Protein AF-A0A521FIM9-F1 (afdb_monomer_lite)

pLDDT: mean 78.46, std 6.25, range [64.75, 86.88]

Sequence (58 aa):
MLIFLDEGLTFEMLDQMAEMEPNRVVCLDKSFNGEQADALKTNAVQLFKSQDIAFRTV

Organi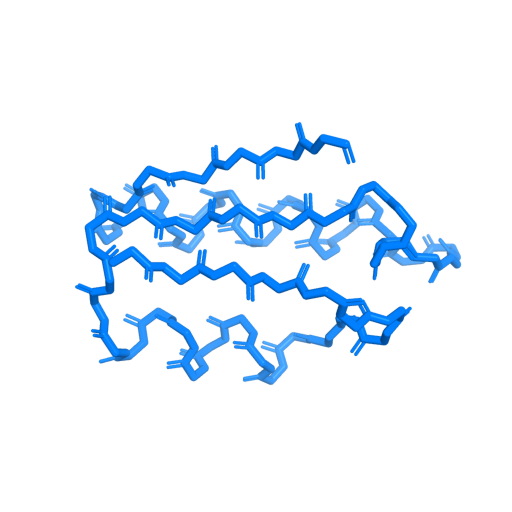sm: NCBI:txid1214077

Secondary structure (DSSP, 8-state):
-EEE--S---HHHHHHHHHT--SEEEE-GGGS-STTHHHHHHHHHHHHHHTT-EEEE-

Radius of gyration: 10.07 Å; chains: 1; bounding box: 26×21×24 Å

Foldseek 3Di:
DAEAPDQADDPVVLVVVLVVLDQEYEYELSVQDDPCSVVSVVSSCVSCVVSNHHYYYD

Structure (mmCIF, N/CA/C/O backbone):
data_AF-A0A521FIM9-F1
#
_entry.id   AF-A0A521FIM9-F1
#
loop_
_atom_site.group_PDB
_atom_site.id
_atom_site.type_symbol
_atom_site.label_atom_id
_atom_site.label_alt_id
_atom_site.label_comp_id
_atom_site.label_asym_id
_atom_site.label_entity_id
_atom_site.label_seq_id
_atom_site.pdbx_PDB_ins_code
_atom_site.Cartn_x
_atom_site.Cartn_y
_atom_site.Cartn_z
_atom_site.occupancy
_atom_site.B_iso_or_equiv
_atom_site.auth_seq_id
_atom_site.auth_comp_id
_atom_site.auth_asym_id
_atom_site.auth_atom_id
_atom_site.pdbx_PDB_model_num
ATOM 1 N N . MET A 1 1 ? -14.732 -0.714 -2.309 1.00 65.69 1 MET A N 1
ATOM 2 C CA . MET A 1 1 ? -13.730 -1.632 -2.893 1.00 65.69 1 MET A CA 1
ATOM 3 C C . MET A 1 1 ? -13.255 -1.004 -4.186 1.00 65.69 1 MET A C 1
ATOM 5 O O . MET A 1 1 ? -14.056 -0.871 -5.099 1.00 65.69 1 MET A O 1
ATOM 9 N N . LEU A 1 2 ? -12.005 -0.563 -4.215 1.00 75.06 2 LEU A N 1
ATOM 10 C CA . LEU A 1 2 ? -11.344 0.072 -5.347 1.00 75.06 2 LEU A CA 1
ATOM 11 C C . LEU A 1 2 ? -10.303 -0.906 -5.897 1.00 75.06 2 LEU A C 1
ATOM 13 O O . LEU A 1 2 ? -9.551 -1.510 -5.131 1.00 75.06 2 LEU A O 1
ATOM 17 N N . ILE A 1 3 ? -10.301 -1.102 -7.211 1.00 74.94 3 ILE A N 1
ATOM 18 C CA . ILE A 1 3 ? -9.315 -1.938 -7.893 1.00 74.94 3 ILE A CA 1
ATOM 19 C C . ILE A 1 3 ? -8.618 -1.043 -8.902 1.00 74.94 3 ILE A C 1
ATOM 21 O O . ILE A 1 3 ? -9.265 -0.487 -9.788 1.00 74.94 3 ILE A O 1
ATOM 25 N N . PHE A 1 4 ? -7.311 -0.902 -8.743 1.00 72.25 4 PHE A N 1
ATOM 26 C CA . PHE A 1 4 ? -6.463 -0.168 -9.656 1.00 72.25 4 PHE A CA 1
ATOM 27 C C . PHE A 1 4 ? -5.868 -1.149 -10.662 1.00 72.25 4 PHE A C 1
ATOM 29 O O . PHE A 1 4 ? -5.041 -1.989 -10.307 1.00 72.25 4 PHE A O 1
ATOM 36 N N . LEU A 1 5 ? -6.352 -1.078 -11.903 1.00 71.25 5 LEU A N 1
ATOM 37 C CA . LEU A 1 5 ? -5.875 -1.912 -13.012 1.00 71.25 5 LEU A CA 1
ATOM 38 C C . LEU A 1 5 ? -4.877 -1.184 -13.925 1.00 71.25 5 LEU A C 1
ATOM 40 O O . LEU A 1 5 ? -4.420 -1.771 -14.900 1.00 71.25 5 LEU A O 1
ATOM 44 N N . ASP A 1 6 ? -4.566 0.078 -13.634 1.00 70.19 6 ASP A N 1
ATOM 45 C CA . ASP A 1 6 ? -3.727 0.908 -14.496 1.00 70.19 6 ASP A CA 1
ATOM 46 C C . ASP A 1 6 ? -2.231 0.748 -14.176 1.00 70.19 6 ASP A C 1
ATOM 48 O O . ASP A 1 6 ? -1.860 0.478 -13.031 1.00 70.19 6 ASP A O 1
ATOM 52 N N . GLU A 1 7 ? -1.366 0.897 -15.181 1.00 65.56 7 GLU A N 1
ATOM 53 C CA . GLU A 1 7 ? 0.088 0.681 -15.069 1.00 65.56 7 GLU A CA 1
ATOM 54 C C . GLU A 1 7 ? 0.849 1.928 -14.580 1.00 65.56 7 GLU A C 1
ATOM 56 O O . GLU A 1 7 ? 2.059 1.862 -14.364 1.00 65.56 7 GLU A O 1
ATOM 61 N N . GLY A 1 8 ? 0.156 3.056 -14.381 1.00 65.81 8 GLY A N 1
ATOM 62 C CA . GLY A 1 8 ? 0.743 4.326 -13.952 1.00 65.81 8 GLY A CA 1
ATOM 63 C C . GLY A 1 8 ? 0.219 4.819 -12.607 1.00 65.81 8 GLY A C 1
ATOM 64 O O . GLY A 1 8 ? -0.463 5.840 -12.561 1.00 65.81 8 GLY A O 1
ATOM 65 N N . LEU A 1 9 ? 0.537 4.131 -11.505 1.00 74.19 9 LEU A N 1
ATOM 66 C CA . LEU A 1 9 ? 0.192 4.638 -10.176 1.00 74.19 9 LEU A CA 1
ATOM 67 C C . LEU A 1 9 ? 1.089 5.832 -9.814 1.00 74.19 9 LEU A C 1
ATOM 69 O O . LEU A 1 9 ? 2.313 5.717 -9.817 1.00 74.19 9 LEU A O 1
ATOM 73 N N . THR A 1 10 ? 0.491 6.965 -9.454 1.00 77.75 10 THR A N 1
ATOM 74 C CA . THR A 1 10 ? 1.214 8.161 -8.993 1.00 77.75 10 THR A CA 1
ATOM 75 C C . THR A 1 10 ? 0.814 8.552 -7.575 1.00 77.75 10 THR A C 1
ATOM 77 O O . THR A 1 10 ? -0.208 8.111 -7.047 1.00 77.75 10 THR A O 1
ATOM 80 N N . PHE A 1 11 ? 1.628 9.399 -6.936 1.00 79.06 11 PHE A N 1
ATOM 81 C CA . PHE A 1 11 ? 1.348 9.885 -5.583 1.00 79.06 11 PHE A CA 1
ATOM 82 C C . PHE A 1 11 ? 0.035 10.673 -5.529 1.00 79.06 11 PHE A C 1
ATOM 84 O O . PHE A 1 11 ? -0.709 10.543 -4.567 1.00 79.06 11 PHE A O 1
ATOM 91 N N . GLU A 1 12 ? -0.292 11.412 -6.591 1.00 80.38 12 GLU A N 1
ATOM 92 C CA . GLU A 1 12 ? -1.565 12.134 -6.708 1.00 80.38 12 GLU A CA 1
ATOM 93 C C . GLU A 1 12 ? -2.771 11.184 -6.694 1.00 80.38 12 GLU A C 1
ATOM 95 O O . GLU A 1 12 ? -3.777 11.466 -6.050 1.00 80.38 12 GLU A O 1
ATOM 100 N N . MET A 1 13 ? -2.665 10.023 -7.350 1.00 77.44 13 MET A N 1
ATOM 101 C CA . MET A 1 13 ? -3.724 9.011 -7.323 1.00 77.44 13 MET A CA 1
ATOM 102 C C . MET A 1 13 ? -3.885 8.373 -5.943 1.00 77.44 13 MET A C 1
ATOM 104 O O . MET A 1 13 ? -5.003 8.037 -5.563 1.00 77.44 13 MET A O 1
ATOM 108 N N . LEU A 1 14 ? -2.792 8.189 -5.196 1.00 79.12 14 LEU A N 1
ATOM 109 C CA . LEU A 1 14 ? -2.853 7.693 -3.819 1.00 79.12 14 LEU A CA 1
ATOM 110 C C . LEU A 1 14 ? -3.574 8.675 -2.902 1.00 79.12 14 LEU A C 1
ATOM 112 O O . LEU A 1 14 ? -4.415 8.245 -2.117 1.00 79.12 14 LEU A O 1
ATOM 116 N N . ASP A 1 15 ? -3.271 9.965 -3.038 1.00 83.19 15 ASP A N 1
ATOM 117 C CA . ASP A 1 15 ? -3.899 11.030 -2.258 1.00 83.19 15 ASP A CA 1
ATOM 118 C C . ASP A 1 15 ? -5.406 11.083 -2.537 1.00 83.19 15 ASP A C 1
ATOM 120 O O . ASP A 1 15 ? -6.208 10.927 -1.618 1.00 83.19 15 ASP A O 1
ATOM 124 N N . GLN A 1 16 ? -5.804 11.103 -3.816 1.00 82.44 16 GLN A N 1
ATOM 125 C CA . GLN A 1 16 ? -7.220 11.046 -4.193 1.00 82.44 16 GLN A CA 1
ATOM 126 C C . GLN A 1 16 ? -7.911 9.759 -3.728 1.00 82.44 16 GLN A C 1
ATOM 128 O O . GLN A 1 16 ? -9.051 9.796 -3.271 1.00 82.44 16 GLN A O 1
ATOM 133 N N . MET A 1 17 ? -7.243 8.604 -3.814 1.00 78.38 17 MET A N 1
ATOM 134 C CA . MET A 1 17 ? -7.806 7.351 -3.306 1.00 78.38 17 MET A CA 1
ATOM 135 C C . MET A 1 17 ? -7.973 7.366 -1.790 1.00 78.38 17 MET A C 1
ATOM 137 O O . MET A 1 17 ? -8.923 6.766 -1.299 1.00 78.38 17 MET A O 1
ATOM 141 N N . ALA A 1 18 ? -7.075 8.014 -1.051 1.00 79.69 18 ALA A N 1
ATOM 142 C CA . ALA A 1 18 ? -7.194 8.160 0.391 1.00 79.69 18 ALA A CA 1
ATOM 143 C C . ALA A 1 18 ? -8.325 9.122 0.775 1.00 79.69 18 ALA A C 1
ATOM 145 O O . ALA A 1 18 ? -9.084 8.801 1.685 1.00 79.69 18 ALA A O 1
ATOM 146 N N . GLU A 1 19 ? -8.495 10.235 0.055 1.00 83.50 19 GLU A N 1
ATOM 147 C CA . GLU A 1 19 ? -9.615 11.169 0.258 1.00 83.50 19 GLU A CA 1
ATOM 148 C C . GLU A 1 19 ? -10.986 10.523 0.013 1.00 83.50 19 GLU A C 1
ATOM 150 O O . GLU A 1 19 ? -11.983 10.922 0.607 1.00 83.50 19 GLU A O 1
ATOM 155 N N . MET A 1 20 ? -11.054 9.504 -0.847 1.00 80.44 20 MET A N 1
ATOM 156 C CA . MET A 1 20 ? -12.289 8.760 -1.110 1.00 80.44 20 MET A CA 1
ATOM 157 C C . MET A 1 20 ? -12.647 7.730 -0.022 1.00 80.44 20 MET A C 1
ATOM 159 O O . MET A 1 20 ? -13.689 7.084 -0.140 1.00 80.44 20 MET A O 1
ATOM 163 N N . GLU A 1 21 ? -11.785 7.521 0.980 1.00 77.38 21 GLU A N 1
ATOM 164 C CA . GLU A 1 21 ? -11.957 6.562 2.086 1.00 77.38 21 GLU A CA 1
ATOM 16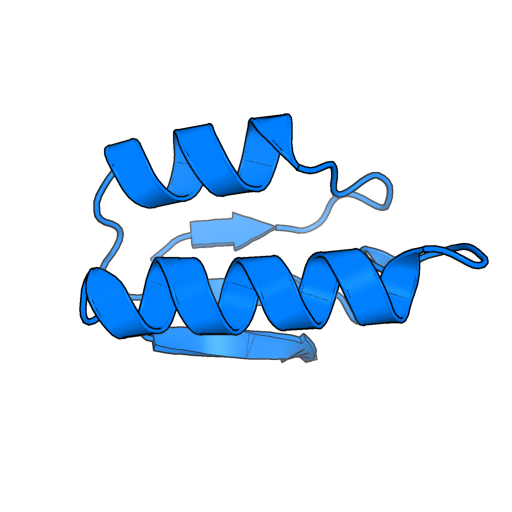5 C C . GLU A 1 21 ? -12.516 5.172 1.679 1.00 77.38 21 GLU A C 1
ATOM 167 O O . GLU A 1 21 ? -13.469 4.655 2.275 1.00 77.38 21 GLU A O 1
ATOM 172 N N . PRO A 1 22 ? -11.976 4.498 0.644 1.00 81.44 22 PRO A N 1
ATOM 173 C CA . PRO A 1 22 ? -12.471 3.189 0.252 1.00 81.44 22 PRO A CA 1
ATOM 174 C C . PRO A 1 22 ? -12.139 2.132 1.304 1.00 81.44 22 PRO A C 1
ATOM 176 O O . PRO A 1 22 ? -10.988 1.954 1.668 1.00 81.44 22 PRO A O 1
ATOM 179 N N . ASN A 1 23 ? -13.091 1.264 1.654 1.00 81.00 23 ASN A N 1
ATOM 180 C CA . ASN A 1 23 ? -12.821 0.149 2.582 1.00 81.00 23 ASN A CA 1
ATOM 181 C C . ASN A 1 23 ? -11.675 -0.796 2.157 1.00 81.00 23 ASN A C 1
ATOM 183 O O . ASN A 1 23 ? -11.176 -1.569 2.973 1.00 81.00 23 ASN A O 1
ATOM 187 N N . ARG A 1 24 ? -11.317 -0.835 0.867 1.00 81.38 24 ARG A N 1
ATOM 188 C CA . ARG A 1 24 ? -10.275 -1.729 0.345 1.00 81.38 24 ARG A CA 1
ATOM 189 C C . ARG A 1 24 ? -9.745 -1.236 -0.990 1.00 81.38 24 ARG A C 1
ATOM 191 O O . ARG A 1 24 ? -10.564 -0.977 -1.874 1.00 81.38 24 ARG 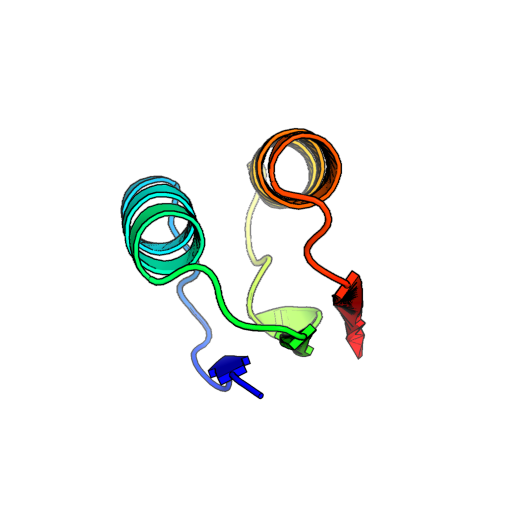A O 1
ATOM 198 N N . VAL A 1 25 ? -8.425 -1.219 -1.147 1.00 82.19 25 VAL A N 1
ATOM 199 C CA . VAL A 1 25 ? -7.709 -0.896 -2.388 1.00 82.19 25 VAL A CA 1
ATOM 200 C C . VAL A 1 25 ? -6.867 -2.099 -2.807 1.00 82.19 25 VAL A C 1
ATOM 202 O O . VAL A 1 25 ? -6.113 -2.655 -2.005 1.00 82.19 25 VAL A O 1
ATOM 205 N N . VAL A 1 26 ? -7.020 -2.528 -4.057 1.00 82.94 26 VAL A N 1
ATOM 206 C CA . VAL A 1 26 ? -6.204 -3.583 -4.667 1.00 82.94 26 VAL A CA 1
ATOM 207 C C . VAL A 1 26 ? -5.492 -2.999 -5.875 1.00 82.94 26 VAL A C 1
ATOM 209 O O . VAL A 1 26 ? -6.162 -2.546 -6.796 1.00 82.94 26 VAL A O 1
AT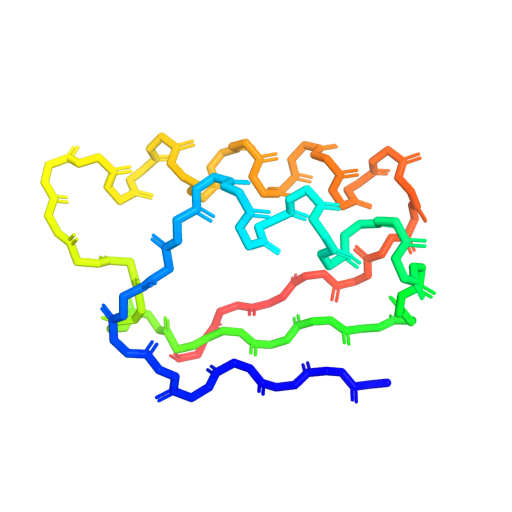OM 212 N N . CYS A 1 27 ? -4.164 -3.029 -5.882 1.00 80.25 27 CYS A N 1
ATOM 213 C CA . CYS A 1 27 ? -3.357 -2.583 -7.019 1.00 80.25 27 CYS A CA 1
ATOM 214 C C . CYS A 1 27 ? -2.628 -3.767 -7.653 1.00 80.25 27 CYS A C 1
ATOM 216 O O . CYS A 1 27 ? -2.239 -4.702 -6.951 1.00 80.25 27 CYS A O 1
ATOM 218 N N . LEU A 1 28 ? -2.411 -3.717 -8.965 1.00 80.69 28 LEU A N 1
ATOM 219 C CA . LEU A 1 28 ? -1.512 -4.662 -9.623 1.00 80.69 28 LEU A CA 1
ATOM 220 C C . LEU A 1 28 ? -0.069 -4.347 -9.222 1.00 80.69 28 LEU A C 1
ATOM 222 O O . LEU A 1 28 ? 0.310 -3.182 -9.109 1.00 80.69 28 LEU A O 1
ATOM 226 N N . ASP A 1 29 ? 0.773 -5.364 -9.053 1.00 74.88 29 ASP A N 1
ATOM 227 C CA . ASP A 1 29 ? 2.205 -5.146 -8.812 1.00 74.88 29 ASP A CA 1
ATOM 228 C C . ASP A 1 29 ? 2.845 -4.387 -9.990 1.00 74.88 29 ASP A C 1
ATOM 230 O O . ASP A 1 29 ? 3.671 -3.502 -9.796 1.00 74.88 29 ASP A O 1
ATOM 234 N N . LYS A 1 30 ? 2.324 -4.619 -11.205 1.00 70.44 30 LYS A N 1
ATOM 235 C CA . LYS A 1 30 ? 2.651 -3.860 -12.423 1.00 70.44 30 LYS A CA 1
ATOM 236 C C . LYS A 1 30 ? 2.250 -2.382 -12.378 1.00 70.44 30 LYS A C 1
ATOM 238 O O . LYS A 1 30 ? 2.773 -1.600 -13.156 1.00 70.44 30 LYS A O 1
ATOM 243 N N . SER A 1 31 ? 1.340 -1.970 -11.499 1.00 69.75 31 SER A N 1
ATOM 244 C CA . SER A 1 31 ? 1.028 -0.547 -11.306 1.00 69.75 31 SER A CA 1
ATOM 245 C C . SER A 1 31 ? 2.183 0.204 -10.636 1.00 69.75 31 SER A C 1
ATOM 247 O O . SER A 1 31 ? 2.281 1.422 -10.757 1.00 69.75 31 SER A O 1
ATOM 249 N N . PHE A 1 32 ? 3.068 -0.518 -9.941 1.00 73.94 32 PHE A N 1
ATOM 250 C CA . PHE A 1 32 ? 4.288 0.002 -9.331 1.00 73.94 32 PHE A CA 1
ATOM 251 C C . PHE A 1 32 ? 5.479 -0.250 -10.261 1.00 73.94 32 PHE A C 1
ATOM 253 O O . PHE A 1 32 ? 6.346 -1.070 -9.971 1.00 73.94 32 PHE A O 1
ATOM 260 N N . ASN A 1 33 ? 5.519 0.444 -11.399 1.00 64.75 33 ASN A N 1
ATOM 261 C CA . ASN A 1 33 ? 6.624 0.345 -12.353 1.00 64.75 33 ASN A CA 1
ATOM 262 C C . ASN A 1 33 ? 7.591 1.538 -12.231 1.00 64.75 33 ASN A C 1
ATOM 264 O O . ASN A 1 33 ? 7.174 2.695 -12.224 1.00 64.75 33 ASN A O 1
ATOM 268 N N . GLY A 1 34 ? 8.898 1.251 -12.179 1.00 66.44 34 GLY A N 1
ATOM 269 C CA . GLY A 1 34 ? 9.988 2.241 -12.175 1.00 66.44 34 GLY A CA 1
ATOM 270 C C . GLY A 1 34 ? 10.806 2.282 -10.877 1.00 66.44 34 GLY A C 1
ATOM 271 O O . GLY A 1 34 ? 10.481 1.619 -9.899 1.00 66.44 34 GLY A O 1
ATOM 272 N N . GLU A 1 35 ? 11.869 3.094 -10.845 1.00 67.94 35 GLU A N 1
ATOM 273 C CA . GLU A 1 35 ? 12.753 3.241 -9.667 1.00 67.94 35 GLU A CA 1
ATOM 274 C C . GLU A 1 35 ? 12.033 3.774 -8.412 1.00 67.94 35 GLU A C 1
ATOM 276 O O . GLU A 1 35 ? 12.512 3.598 -7.296 1.00 67.94 35 GLU A O 1
ATOM 281 N N . GLN A 1 36 ? 10.867 4.406 -8.577 1.00 67.31 36 GLN A N 1
ATOM 282 C CA . GLN A 1 36 ? 10.073 4.985 -7.484 1.00 67.31 36 GLN A CA 1
ATOM 283 C C . GLN A 1 36 ? 8.916 4.083 -7.021 1.00 67.31 36 GLN A C 1
ATOM 285 O O . GLN A 1 36 ? 8.120 4.495 -6.176 1.00 67.31 36 GLN A O 1
ATOM 290 N N . ALA A 1 37 ? 8.826 2.855 -7.539 1.00 75.69 37 ALA A N 1
ATOM 291 C CA . ALA A 1 37 ? 7.819 1.864 -7.165 1.00 75.69 37 ALA A CA 1
ATOM 292 C C . ALA A 1 37 ? 7.777 1.608 -5.647 1.00 75.69 37 ALA A C 1
ATOM 294 O O . ALA A 1 37 ? 6.711 1.675 -5.034 1.00 75.69 37 ALA A O 1
ATOM 295 N N . ASP A 1 38 ? 8.938 1.390 -5.023 1.00 80.75 38 ASP A N 1
ATOM 296 C CA . ASP A 1 38 ? 9.069 1.177 -3.576 1.00 80.75 38 ASP A CA 1
ATOM 297 C C . ASP A 1 38 ? 8.646 2.400 -2.749 1.00 80.75 38 ASP A C 1
ATOM 299 O O . ASP A 1 38 ? 7.986 2.266 -1.713 1.00 80.75 38 ASP A O 1
ATOM 303 N N . ALA A 1 39 ? 8.980 3.606 -3.220 1.00 83.00 39 ALA A N 1
ATOM 304 C CA . ALA A 1 39 ? 8.602 4.853 -2.560 1.00 83.00 39 ALA A CA 1
ATOM 305 C C . ALA A 1 39 ? 7.082 5.077 -2.617 1.00 83.00 39 ALA A C 1
ATOM 307 O O . ALA A 1 39 ? 6.467 5.408 -1.600 1.00 83.00 39 ALA A O 1
ATOM 308 N N . LEU A 1 40 ? 6.468 4.822 -3.778 1.00 83.62 40 LEU A N 1
ATOM 309 C CA . LEU A 1 40 ? 5.017 4.847 -3.968 1.00 83.62 40 LEU A CA 1
ATOM 310 C C . LEU A 1 40 ? 4.313 3.842 -3.060 1.00 83.62 40 LEU A C 1
ATOM 312 O O . LEU A 1 40 ? 3.382 4.216 -2.353 1.00 83.62 40 LEU A O 1
ATOM 316 N N . LYS A 1 41 ? 4.773 2.585 -3.028 1.00 82.44 41 LYS A N 1
ATOM 317 C CA . LYS A 1 41 ? 4.212 1.530 -2.165 1.00 82.44 41 LYS A CA 1
ATOM 318 C C . LYS A 1 41 ? 4.284 1.918 -0.694 1.00 82.44 41 LYS A C 1
ATOM 320 O O . LYS A 1 41 ? 3.309 1.756 0.033 1.00 82.44 41 LYS A O 1
ATOM 325 N N . THR A 1 42 ? 5.426 2.441 -0.257 1.00 85.75 42 THR A N 1
ATOM 326 C CA . THR A 1 42 ? 5.629 2.850 1.137 1.00 85.75 42 THR A CA 1
ATOM 327 C C . THR A 1 42 ? 4.687 3.986 1.520 1.00 85.75 42 THR A C 1
ATOM 329 O O . THR A 1 42 ? 4.021 3.897 2.552 1.00 85.75 42 THR A O 1
ATOM 332 N N . ASN A 1 43 ? 4.583 5.017 0.677 1.00 85.44 43 ASN A N 1
ATOM 333 C CA . ASN A 1 43 ? 3.671 6.134 0.901 1.00 85.44 43 ASN A CA 1
ATOM 334 C C . ASN A 1 43 ? 2.211 5.656 0.913 1.00 85.44 43 ASN A C 1
ATOM 336 O O . ASN A 1 43 ? 1.510 5.899 1.888 1.00 85.44 43 ASN A O 1
ATOM 340 N N . ALA A 1 44 ? 1.805 4.860 -0.083 1.00 82.00 44 ALA A N 1
ATOM 341 C CA . ALA A 1 44 ? 0.482 4.244 -0.163 1.00 82.00 44 ALA A CA 1
ATOM 342 C C . ALA A 1 44 ? 0.129 3.486 1.118 1.00 82.00 44 ALA A C 1
ATOM 344 O O . ALA A 1 44 ? -0.895 3.740 1.741 1.00 82.00 44 ALA A O 1
ATOM 345 N N . VAL A 1 45 ? 0.998 2.564 1.541 1.00 83.94 45 VAL A N 1
ATOM 346 C CA . VAL A 1 45 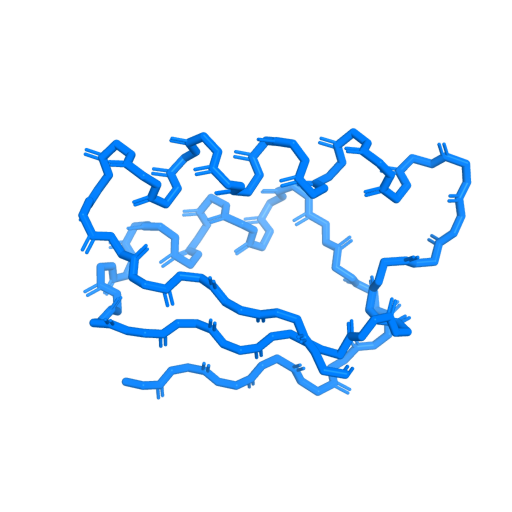? 0.783 1.748 2.738 1.00 83.94 45 VAL A CA 1
ATOM 347 C C . VAL A 1 45 ? 0.677 2.628 3.979 1.00 83.94 45 VAL A C 1
ATOM 349 O O . VAL A 1 45 ? -0.184 2.365 4.811 1.00 83.94 45 VAL A O 1
ATOM 352 N N . GLN A 1 46 ? 1.505 3.665 4.125 1.00 86.88 46 GLN A N 1
ATOM 353 C CA . GLN A 1 46 ? 1.406 4.578 5.268 1.00 86.88 46 GLN A CA 1
ATOM 354 C C . GLN A 1 46 ? 0.128 5.421 5.251 1.00 86.88 46 GLN A C 1
ATOM 356 O O . GLN A 1 46 ? -0.534 5.533 6.286 1.00 86.88 46 GLN A O 1
ATOM 361 N N . LEU A 1 47 ? -0.229 5.980 4.097 1.00 86.38 47 LEU A N 1
ATOM 362 C CA . LEU A 1 47 ? -1.414 6.807 3.905 1.00 86.38 47 LEU A CA 1
ATOM 363 C C . LEU A 1 47 ? -2.685 5.992 4.173 1.00 86.38 47 LEU A C 1
ATOM 365 O O . LEU A 1 47 ? -3.481 6.343 5.041 1.00 86.38 47 LEU A O 1
ATOM 369 N N . PHE A 1 48 ? -2.814 4.832 3.524 1.00 85.19 48 PHE A N 1
ATOM 370 C CA . PHE A 1 48 ? -3.946 3.928 3.707 1.00 85.19 48 PHE A CA 1
ATOM 371 C C . PHE A 1 48 ? -4.024 3.375 5.128 1.00 85.19 48 PHE A C 1
ATOM 373 O O . PHE A 1 48 ? -5.107 3.325 5.699 1.00 85.19 48 PHE A O 1
ATOM 380 N N . LYS A 1 49 ? -2.892 3.028 5.752 1.00 84.19 49 LYS A N 1
ATOM 381 C CA . LYS A 1 49 ? -2.872 2.582 7.153 1.00 84.19 49 LYS A CA 1
ATOM 382 C C . LYS A 1 49 ? -3.320 3.677 8.123 1.00 84.19 49 LYS A C 1
ATOM 384 O O . LYS A 1 49 ? -3.902 3.353 9.151 1.00 84.19 49 LYS A O 1
ATOM 389 N N . SER A 1 50 ? -3.059 4.945 7.810 1.00 86.38 50 SER A N 1
ATOM 390 C CA . SER A 1 50 ? -3.517 6.075 8.631 1.00 86.38 50 SER A CA 1
ATOM 391 C C . SER A 1 50 ? -5.029 6.298 8.521 1.00 86.38 50 SER A C 1
ATOM 393 O O . SER A 1 50 ? -5.641 6.769 9.471 1.00 86.38 50 SER A O 1
ATOM 395 N N . GLN A 1 51 ? -5.618 5.911 7.388 1.00 83.75 51 GLN A N 1
ATOM 396 C CA . GLN A 1 51 ? -7.048 6.004 7.071 1.00 83.75 51 GLN A CA 1
ATOM 397 C C . GLN A 1 51 ? -7.820 4.693 7.368 1.00 83.75 51 GLN A C 1
ATOM 399 O O . GLN A 1 51 ? -8.979 4.561 6.995 1.00 83.75 51 GLN A O 1
ATOM 404 N N . ASP A 1 52 ? -7.184 3.688 7.989 1.00 84.81 52 ASP A N 1
ATOM 405 C CA . ASP A 1 52 ? -7.734 2.329 8.201 1.00 84.81 52 ASP A CA 1
ATOM 406 C C . ASP A 1 52 ? -8.199 1.614 6.906 1.00 84.81 52 ASP A C 1
ATOM 408 O O . ASP A 1 52 ? -9.092 0.767 6.890 1.00 84.81 52 ASP A O 1
ATOM 412 N N . ILE A 1 53 ? -7.562 1.928 5.776 1.00 86.31 53 ILE A N 1
ATOM 413 C CA . ILE A 1 53 ? -7.880 1.368 4.460 1.00 86.31 53 ILE A CA 1
ATOM 414 C C . ILE A 1 53 ? -7.066 0.093 4.215 1.00 86.31 53 ILE A C 1
ATOM 416 O O . ILE A 1 53 ? -5.833 0.072 4.272 1.00 86.31 53 ILE A O 1
ATOM 420 N N . ALA A 1 54 ? -7.752 -0.994 3.854 1.00 82.69 54 ALA A N 1
ATOM 421 C CA . ALA A 1 54 ? -7.100 -2.257 3.526 1.00 82.69 54 ALA A CA 1
ATOM 422 C C . ALA A 1 54 ? -6.445 -2.213 2.132 1.00 82.69 54 ALA A C 1
ATOM 424 O O . ALA A 1 54 ? -7.118 -2.384 1.113 1.00 82.69 54 ALA A O 1
ATOM 425 N N . PHE A 1 55 ? -5.123 -2.049 2.090 1.00 83.94 55 PHE A N 1
ATOM 426 C CA . PHE A 1 55 ? -4.321 -2.062 0.864 1.00 83.94 55 PHE A CA 1
ATOM 427 C C . PHE A 1 55 ? -3.717 -3.452 0.579 1.00 83.94 55 PHE A C 1
ATOM 429 O O . PHE A 1 55 ? -3.132 -4.082 1.464 1.00 83.94 55 PHE A O 1
ATOM 436 N N . ARG A 1 56 ? -3.847 -3.951 -0.658 1.00 82.38 56 ARG A N 1
ATOM 437 C CA . ARG A 1 56 ? -3.178 -5.174 -1.140 1.00 82.38 56 ARG A CA 1
ATOM 438 C C . ARG A 1 56 ? -2.615 -5.001 -2.545 1.00 82.38 56 ARG A C 1
ATOM 440 O O . ARG A 1 56 ? -3.224 -4.340 -3.379 1.00 82.38 56 ARG A O 1
ATOM 447 N N . THR A 1 57 ? -1.517 -5.697 -2.815 1.00 77.69 57 THR A N 1
ATOM 448 C CA . THR A 1 57 ? -0.958 -5.844 -4.163 1.00 77.69 57 THR A CA 1
ATOM 449 C C . THR A 1 57 ? -1.106 -7.278 -4.664 1.00 77.69 57 THR A C 1
ATOM 451 O O . THR A 1 57 ? -1.034 -8.213 -3.857 1.00 77.69 57 THR A O 1
ATOM 454 N N . VAL A 1 58 ? -1.367 -7.443 -5.965 1.00 78.62 58 VAL A N 1
ATOM 455 C CA . VAL A 1 58 ? -1.532 -8.742 -6.651 1.00 78.62 58 VAL A CA 1
ATOM 456 C C . VAL A 1 58 ? -0.776 -8.8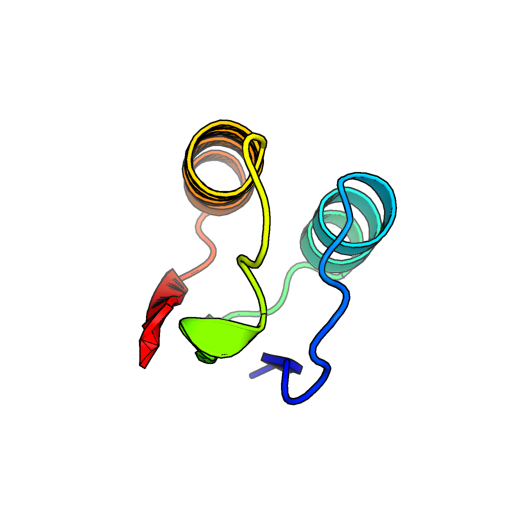13 -7.968 1.00 78.62 58 VAL A C 1
ATOM 458 O O . VAL A 1 58 ? -0.600 -7.755 -8.615 1.00 78.62 58 VAL A O 1
#